Protein AF-A0A4R0NBD7-F1 (afdb_monomer_lite)

Secondary structure (DSSP, 8-state):
-PPPP-----HHHHHHHHHHHHHTT----------HHHHHHH-HHHHHHHHHHHHHHHTT------GGGT--

Organism: NCBI:txid2530454

Structure (mmCIF, N/CA/C/O backbone):
data_AF-A0A4R0NBD7-F1
#
_entry.id   AF-A0A4R0NBD7-F1
#
loop_
_atom_site.group_PDB
_atom_site.id
_atom_site.type_symbol
_atom_site.label_atom_id
_atom_site.label_alt_id
_atom_site.label_comp_id
_atom_site.label_asym_id
_atom_site.label_entity_id
_atom_site.label_seq_id
_atom_site.pdbx_PDB_ins_code
_atom_site.Cartn_x
_atom_site.Cartn_y
_atom_site.Cartn_z
_atom_site.occupancy
_atom_site.B_iso_or_equiv
_atom_site.auth_seq_id
_atom_site.auth_comp_id
_atom_site.auth_asym_id
_atom_site.auth_atom_id
_atom_site.pdbx_PDB_model_num
ATOM 1 N N . MET A 1 1 ? -30.858 3.028 1.263 1.00 48.12 1 MET A N 1
ATOM 2 C CA . MET A 1 1 ? -29.519 2.795 1.849 1.00 48.12 1 MET A CA 1
ATOM 3 C C . MET A 1 1 ? -28.609 3.896 1.344 1.00 48.12 1 MET A C 1
ATOM 5 O O . MET A 1 1 ? -28.444 3.992 0.136 1.00 48.12 1 MET A O 1
ATOM 9 N N . ASN A 1 2 ? -28.082 4.737 2.235 1.00 66.69 2 ASN A N 1
ATOM 10 C CA . ASN A 1 2 ? -27.134 5.789 1.865 1.00 66.69 2 ASN A CA 1
ATOM 11 C C . ASN A 1 2 ? -25.719 5.275 2.138 1.00 66.69 2 ASN A C 1
ATOM 13 O O . ASN A 1 2 ? -25.396 4.966 3.282 1.00 66.69 2 ASN A O 1
ATOM 17 N N . THR A 1 3 ? -24.900 5.16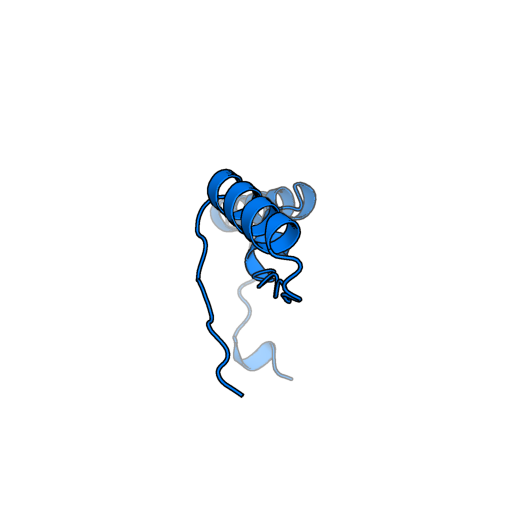9 1.095 1.00 70.62 3 THR A N 1
ATOM 18 C CA . THR A 1 3 ? -23.491 4.770 1.201 1.00 70.62 3 THR A CA 1
ATOM 19 C C . THR A 1 3 ? -22.622 6.019 1.115 1.00 70.62 3 THR A C 1
ATOM 21 O O . THR A 1 3 ? -22.750 6.788 0.164 1.00 70.62 3 THR A O 1
ATOM 24 N N . LEU A 1 4 ? -21.748 6.231 2.102 1.00 71.75 4 LEU A N 1
ATOM 25 C CA . LEU A 1 4 ? -20.776 7.324 2.107 1.00 71.75 4 LEU A CA 1
ATOM 26 C C . LEU A 1 4 ? -19.405 6.789 1.678 1.00 71.75 4 LEU A C 1
ATOM 28 O O . LEU A 1 4 ? -18.820 5.959 2.370 1.00 71.75 4 LEU A O 1
ATOM 32 N N . THR A 1 5 ? -18.884 7.283 0.556 1.00 73.94 5 THR A N 1
ATOM 33 C CA . THR A 1 5 ? -17.548 6.927 0.059 1.00 73.94 5 THR A CA 1
ATOM 34 C C . THR A 1 5 ? -16.555 8.030 0.410 1.00 73.94 5 THR A C 1
ATOM 36 O O . THR A 1 5 ? -16.715 9.171 -0.022 1.00 73.94 5 THR A O 1
ATOM 39 N N . VAL A 1 6 ? -15.509 7.694 1.168 1.00 72.81 6 VAL A N 1
ATOM 40 C CA . VAL A 1 6 ? -14.459 8.638 1.583 1.00 72.81 6 VAL A CA 1
ATOM 41 C C . VAL A 1 6 ? -13.133 8.235 0.943 1.00 72.81 6 VAL A C 1
ATOM 43 O O . VAL A 1 6 ? -12.658 7.121 1.147 1.00 72.81 6 VAL A O 1
ATOM 46 N N . LYS A 1 7 ? -12.517 9.142 0.175 1.00 73.44 7 LYS A N 1
ATOM 47 C CA . LYS A 1 7 ? -11.170 8.940 -0.380 1.00 73.44 7 LYS A CA 1
ATOM 48 C C . LYS A 1 7 ? -10.123 9.369 0.640 1.00 73.44 7 LYS A C 1
ATOM 50 O O . LYS A 1 7 ? -9.955 10.562 0.888 1.00 73.44 7 LYS A O 1
ATOM 55 N N . ILE A 1 8 ? -9.407 8.403 1.203 1.00 73.62 8 ILE A N 1
ATOM 56 C CA . ILE A 1 8 ? -8.345 8.650 2.177 1.00 73.62 8 ILE A CA 1
ATOM 57 C C . ILE A 1 8 ? -6.996 8.570 1.458 1.00 73.62 8 ILE A C 1
ATOM 59 O O . ILE A 1 8 ? -6.691 7.565 0.828 1.00 73.62 8 ILE A O 1
ATOM 63 N N . LYS A 1 9 ? -6.201 9.645 1.523 1.00 71.06 9 LYS A N 1
ATOM 64 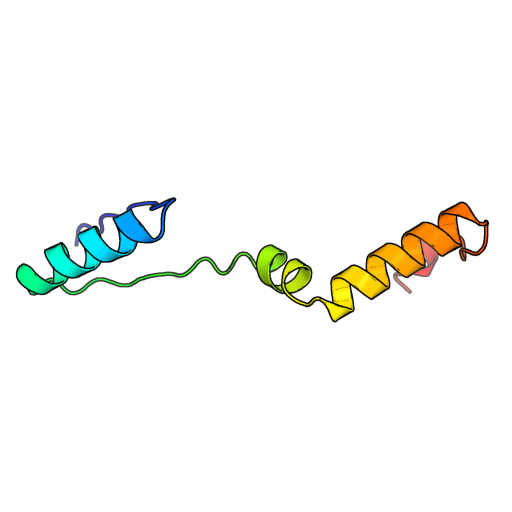C CA . LYS A 1 9 ? -4.884 9.730 0.860 1.00 71.06 9 LYS A CA 1
ATOM 65 C C . LYS A 1 9 ? -3.723 9.225 1.719 1.00 71.06 9 LYS A C 1
ATOM 67 O O . LYS A 1 9 ? -2.648 8.983 1.187 1.00 71.06 9 LYS A O 1
ATOM 72 N N . ASP A 1 10 ? -3.919 9.115 3.031 1.00 77.00 10 ASP A N 1
ATOM 73 C CA . ASP A 1 10 ? -2.846 8.862 3.991 1.00 77.00 10 ASP A CA 1
ATOM 74 C C . ASP A 1 10 ? -3.160 7.668 4.905 1.00 77.00 10 ASP A C 1
ATOM 76 O O . ASP A 1 10 ? -4.260 7.558 5.457 1.00 77.00 10 ASP A O 1
ATOM 80 N N . LYS A 1 11 ? -2.167 6.790 5.102 1.00 71.75 11 LYS A N 1
ATOM 81 C CA . LYS A 1 11 ? -2.303 5.553 5.891 1.00 71.75 11 LYS A CA 1
ATOM 82 C C . LYS A 1 11 ? -2.620 5.807 7.368 1.00 71.75 11 LYS A C 1
ATOM 84 O O . LYS A 1 11 ? -3.268 4.975 8.004 1.00 71.75 11 LYS A O 1
ATOM 89 N N . LYS A 1 12 ? -2.184 6.936 7.936 1.00 74.69 12 LYS A N 1
ATOM 90 C CA . LYS A 1 12 ? -2.507 7.313 9.320 1.00 74.69 12 LYS A CA 1
ATOM 91 C C . LYS A 1 12 ? -3.985 7.672 9.443 1.00 74.69 12 LYS A C 1
ATOM 93 O O . LYS A 1 12 ? -4.660 7.175 10.340 1.00 74.69 12 LYS A O 1
ATOM 98 N N . THR A 1 13 ? -4.487 8.456 8.490 1.00 73.94 13 THR A N 1
ATOM 99 C CA . THR A 1 13 ? -5.902 8.859 8.443 1.00 73.94 13 THR A CA 1
ATOM 100 C C . THR A 1 13 ? -6.807 7.641 8.237 1.00 73.94 13 THR A C 1
ATOM 102 O O . THR A 1 13 ? -7.865 7.542 8.849 1.00 73.94 13 THR A O 1
ATOM 105 N N . GLU A 1 14 ? -6.370 6.659 7.442 1.00 77.56 14 GLU A N 1
ATOM 106 C CA . GLU A 1 14 ? -7.115 5.411 7.239 1.00 77.56 14 GLU A CA 1
ATOM 107 C C . GLU A 1 14 ? -7.279 4.629 8.548 1.00 77.56 14 GLU A C 1
ATOM 109 O O . GLU A 1 14 ? -8.369 4.152 8.860 1.00 77.56 14 GLU A O 1
ATOM 114 N N . LYS A 1 15 ? -6.212 4.536 9.350 1.00 79.00 15 LYS A N 1
ATOM 115 C CA . LYS A 1 15 ? -6.235 3.839 10.640 1.00 79.00 15 LYS A CA 1
ATOM 116 C C . LYS A 1 15 ? -7.138 4.536 11.660 1.00 79.00 15 LYS A C 1
ATOM 118 O O . LYS A 1 15 ? -7.860 3.860 12.391 1.00 79.00 15 LYS A O 1
ATOM 123 N N . GLU A 1 16 ? -7.111 5.864 11.703 1.00 81.19 16 GLU A N 1
ATOM 124 C CA . GLU A 1 16 ? -7.963 6.661 12.594 1.00 81.19 16 GLU A CA 1
ATOM 125 C C . GLU A 1 16 ? -9.446 6.510 12.229 1.00 81.19 16 GLU A C 1
ATOM 127 O O . GLU A 1 16 ? -10.265 6.237 13.105 1.00 81.19 16 GLU A O 1
ATOM 132 N N . VAL A 1 17 ? -9.782 6.573 10.936 1.00 79.06 17 VAL A N 1
ATOM 133 C CA . VAL A 1 17 ? -11.158 6.381 10.449 1.00 79.06 17 VAL A CA 1
ATOM 134 C C . VAL A 1 17 ? -11.652 4.961 10.723 1.00 79.06 17 VAL A C 1
ATOM 136 O O . VAL A 1 17 ? -12.770 4.799 11.201 1.00 79.06 17 VAL A O 1
ATOM 139 N N . LYS A 1 18 ? -10.820 3.936 10.496 1.00 79.62 18 LYS A N 1
ATOM 140 C CA . LYS A 1 18 ? -11.149 2.541 10.839 1.00 79.62 18 LYS A CA 1
ATOM 141 C C . LYS A 1 18 ? -11.445 2.377 12.326 1.00 79.62 18 LYS A C 1
ATOM 143 O O . LYS A 1 18 ? -12.507 1.891 12.682 1.00 79.62 18 LYS A O 1
ATOM 148 N N . THR A 1 19 ? -10.561 2.890 13.183 1.00 83.00 19 THR A N 1
ATOM 149 C CA . THR A 1 19 ? -10.725 2.818 14.645 1.00 83.00 19 THR A CA 1
ATOM 150 C C . THR A 1 19 ? -12.008 3.511 15.106 1.00 83.00 19 THR A C 1
ATOM 152 O O . THR A 1 19 ? -12.705 3.016 15.987 1.00 83.00 19 THR A O 1
ATOM 155 N N . PHE A 1 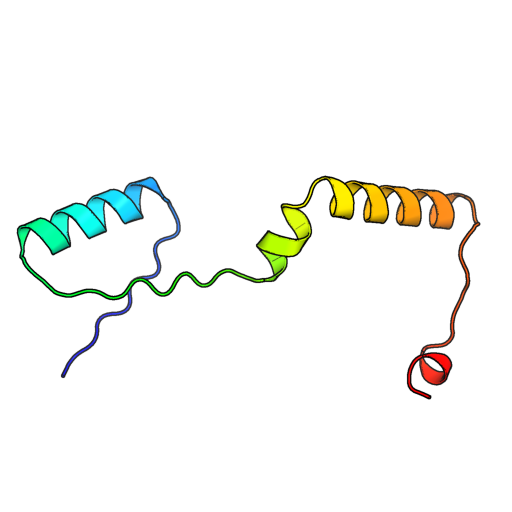20 ? -12.341 4.654 14.503 1.00 82.94 20 PHE A N 1
ATOM 156 C CA . PHE A 1 20 ? -13.567 5.384 14.812 1.00 82.94 20 PHE A CA 1
ATOM 157 C C . PHE A 1 20 ? -14.825 4.627 14.363 1.00 82.94 20 PHE A C 1
ATOM 159 O O . PHE A 1 20 ? -15.799 4.556 15.108 1.00 82.94 20 PHE A O 1
ATOM 166 N N . LEU A 1 21 ? -14.804 4.024 13.172 1.00 82.88 21 LEU A N 1
ATOM 167 C CA . LEU A 1 21 ? -15.914 3.216 12.661 1.00 82.88 21 LEU A CA 1
ATOM 168 C C . LEU A 1 21 ? -16.099 1.914 13.456 1.00 82.88 21 LEU A C 1
ATOM 170 O O . LEU A 1 21 ? -17.238 1.539 13.735 1.00 82.88 21 LEU A O 1
ATOM 174 N N . ASP A 1 22 ? -15.001 1.284 13.879 1.00 80.75 22 ASP A N 1
ATOM 175 C CA . ASP A 1 22 ? -15.000 0.108 14.754 1.00 80.75 22 ASP A CA 1
ATOM 176 C C . ASP A 1 22 ? -15.585 0.439 16.134 1.00 80.75 22 ASP A C 1
ATOM 178 O O . ASP A 1 22 ? -16.418 -0.305 16.649 1.00 80.75 22 ASP A O 1
ATOM 182 N N . ALA A 1 23 ? -15.217 1.587 16.715 1.00 83.69 23 ALA A N 1
ATOM 183 C CA . ALA A 1 23 ? -15.773 2.054 17.988 1.00 83.69 23 ALA A CA 1
ATOM 184 C C . ALA A 1 23 ? -17.286 2.323 17.912 1.00 83.69 23 ALA A C 1
ATOM 186 O O . ALA A 1 23 ? -17.997 2.164 18.903 1.00 83.69 23 ALA A O 1
ATOM 187 N N . LEU A 1 24 ? -17.781 2.709 16.734 1.00 82.62 24 LEU A N 1
ATOM 188 C CA . LEU A 1 24 ? -19.205 2.901 16.463 1.00 82.62 24 LEU A CA 1
ATOM 189 C C . LEU A 1 24 ? -19.927 1.605 16.054 1.00 82.62 24 LEU A C 1
ATOM 191 O O . LEU A 1 24 ? -21.140 1.633 15.846 1.00 82.62 24 LEU A O 1
ATOM 195 N N . GLY A 1 25 ? -19.213 0.480 15.925 1.00 80.50 25 GLY A N 1
ATOM 196 C CA . GLY A 1 25 ? -19.780 -0.808 15.516 1.00 80.50 25 GLY A CA 1
ATOM 197 C C . GLY A 1 25 ? -20.351 -0.809 14.095 1.00 80.50 25 GLY A C 1
ATOM 198 O O . GLY A 1 25 ? -21.227 -1.614 13.777 1.00 80.50 25 GLY A O 1
ATOM 199 N N . LEU A 1 26 ? -19.902 0.112 13.239 1.00 80.25 26 LEU A N 1
ATOM 200 C CA . LEU A 1 26 ? -20.423 0.267 11.886 1.00 80.25 26 LEU A CA 1
ATOM 201 C C . LEU A 1 26 ? -19.697 -0.670 10.924 1.00 80.25 26 LEU A C 1
ATOM 203 O O . LEU A 1 26 ? -18.472 -0.724 10.879 1.00 80.25 26 LEU A O 1
ATOM 207 N N . THR A 1 27 ? -20.454 -1.378 10.089 1.00 75.31 27 THR A N 1
ATOM 208 C CA . THR A 1 27 ? -19.871 -2.198 9.026 1.00 75.31 27 THR A CA 1
ATOM 209 C C . THR A 1 27 ? -19.401 -1.305 7.879 1.00 75.31 27 THR A C 1
ATOM 211 O O . THR A 1 27 ? -20.209 -0.618 7.253 1.00 75.31 27 THR A O 1
ATOM 214 N N . TYR A 1 28 ? -18.108 -1.342 7.563 1.00 74.12 28 TYR A N 1
ATOM 215 C CA . TYR A 1 28 ? -17.528 -0.644 6.416 1.00 74.12 28 TYR A CA 1
ATOM 216 C C . TYR A 1 28 ? -16.774 -1.615 5.502 1.00 74.12 28 TYR A C 1
ATOM 218 O O . TYR A 1 28 ? -16.265 -2.647 5.937 1.00 74.12 28 TYR A O 1
ATOM 226 N N . LYS A 1 29 ? -16.703 -1.284 4.209 1.00 72.38 29 LYS A N 1
ATOM 227 C CA . LYS A 1 29 ? -15.883 -2.000 3.225 1.00 72.38 29 LYS A CA 1
ATOM 228 C C . LYS A 1 29 ? -14.744 -1.096 2.787 1.00 72.38 29 LYS A C 1
ATOM 230 O O . LYS A 1 29 ? -14.974 0.048 2.407 1.00 72.38 29 LYS A O 1
ATOM 235 N N . VAL A 1 30 ? -13.526 -1.620 2.846 1.00 69.69 30 VAL A N 1
ATOM 236 C CA . VAL A 1 30 ? -12.348 -0.958 2.290 1.00 69.69 30 VAL A CA 1
ATOM 237 C C . VAL A 1 30 ? -12.130 -1.542 0.910 1.00 69.69 30 VAL A C 1
ATOM 239 O O . VAL A 1 30 ? -11.664 -2.670 0.775 1.00 69.69 30 VAL A O 1
ATOM 242 N N . GLU A 1 31 ? -12.493 -0.783 -0.113 1.00 63.81 31 GLU A N 1
ATOM 243 C CA . GLU A 1 31 ? -12.017 -1.065 -1.457 1.00 63.81 31 GLU A CA 1
ATOM 244 C C . GLU A 1 31 ? -10.614 -0.477 -1.550 1.00 63.81 31 GLU A C 1
ATOM 246 O O . GLU A 1 31 ? -10.434 0.723 -1.758 1.00 63.81 31 GLU A O 1
ATOM 251 N N . SER A 1 32 ? -9.600 -1.317 -1.327 1.00 56.16 32 SER A N 1
ATOM 252 C CA . SER A 1 32 ? -8.264 -0.990 -1.803 1.00 56.16 32 SER A CA 1
ATOM 253 C C . SER A 1 32 ? -8.366 -0.934 -3.317 1.00 56.16 32 SER A C 1
ATOM 255 O O . SER A 1 32 ? -8.390 -1.966 -3.985 1.00 56.16 32 SER A O 1
ATOM 257 N N . THR A 1 33 ? -8.431 0.278 -3.860 1.00 51.53 33 THR A N 1
ATOM 258 C CA . THR A 1 33 ? -7.955 0.532 -5.213 1.00 51.53 33 THR A CA 1
ATOM 259 C C . THR A 1 33 ? -6.462 0.235 -5.179 1.00 51.53 33 THR A C 1
ATOM 261 O O . THR A 1 33 ? -5.650 1.137 -4.993 1.00 51.53 33 THR A O 1
ATOM 264 N N . ASN A 1 34 ? -6.102 -1.050 -5.231 1.00 46.22 34 ASN A N 1
ATOM 265 C CA . ASN A 1 34 ? -4.784 -1.454 -5.675 1.00 46.22 34 ASN A CA 1
ATOM 266 C C . ASN A 1 34 ? -4.727 -0.941 -7.105 1.00 46.22 34 ASN A C 1
ATOM 268 O O . ASN A 1 34 ? -5.304 -1.528 -8.014 1.00 46.22 34 ASN A O 1
ATOM 272 N N . ASP A 1 35 ? -4.173 0.252 -7.257 1.00 47.88 35 ASP A N 1
ATOM 273 C CA . ASP A 1 35 ? -3.810 0.788 -8.546 1.00 47.88 35 ASP A CA 1
ATOM 274 C C . ASP A 1 35 ? -2.788 -0.219 -9.087 1.00 47.88 35 ASP A C 1
ATOM 276 O O . ASP A 1 35 ? -1.682 -0.318 -8.558 1.00 47.88 35 ASP A O 1
ATOM 280 N N . ASP A 1 36 ? -3.172 -1.072 -10.040 1.00 50.53 36 ASP A N 1
ATOM 281 C CA . ASP A 1 36 ? -2.311 -2.153 -10.555 1.00 50.53 36 ASP A CA 1
ATOM 282 C C . ASP A 1 36 ? -0.951 -1.612 -11.054 1.00 50.53 36 ASP A C 1
ATOM 284 O O . ASP A 1 36 ? 0.058 -2.321 -11.111 1.00 50.53 36 ASP A O 1
ATOM 288 N N . THR A 1 37 ? -0.894 -0.306 -11.318 1.00 52.53 37 THR A N 1
ATOM 289 C CA . THR A 1 37 ? 0.301 0.482 -11.614 1.00 52.53 37 THR A CA 1
ATOM 290 C C . THR A 1 37 ? 1.299 0.586 -10.441 1.00 52.53 37 THR A C 1
ATOM 292 O O . THR A 1 37 ? 2.517 0.582 -10.660 1.00 52.53 37 THR A O 1
ATOM 295 N N . GLU A 1 38 ? 0.837 0.615 -9.184 1.00 50.31 38 GLU A N 1
ATOM 296 C CA . GLU A 1 38 ? 1.694 0.536 -7.985 1.00 50.31 38 GLU A CA 1
ATOM 297 C C . GLU A 1 38 ? 2.330 -0.853 -7.833 1.00 50.31 38 GLU A C 1
ATOM 299 O O . GLU A 1 38 ? 3.471 -0.970 -7.378 1.00 50.31 38 GLU A O 1
ATOM 304 N N . LEU A 1 39 ? 1.650 -1.919 -8.266 1.00 49.78 39 LEU A N 1
ATOM 305 C CA . LEU A 1 39 ? 2.182 -3.282 -8.170 1.00 49.78 39 LEU A CA 1
ATOM 306 C C . LEU A 1 39 ? 3.375 -3.493 -9.118 1.00 49.78 39 LEU A C 1
ATOM 308 O O . LEU A 1 39 ? 4.392 -4.080 -8.737 1.00 49.78 39 LEU A O 1
ATOM 312 N N . ILE A 1 40 ? 3.277 -2.950 -10.337 1.00 52.31 40 ILE A N 1
ATOM 313 C CA . ILE A 1 40 ? 4.331 -3.015 -11.362 1.00 52.31 40 ILE A CA 1
ATOM 314 C C . ILE A 1 40 ? 5.589 -2.259 -10.909 1.00 52.31 40 ILE A C 1
ATOM 316 O O . ILE A 1 40 ? 6.707 -2.728 -11.129 1.00 52.31 40 ILE A O 1
ATOM 320 N N . SER A 1 41 ? 5.421 -1.120 -10.233 1.00 53.00 41 SER A N 1
ATOM 321 C CA . SER A 1 41 ? 6.532 -0.308 -9.716 1.00 53.00 41 SER A CA 1
ATOM 322 C C . SER A 1 41 ? 7.118 -0.822 -8.392 1.00 53.00 41 SER A C 1
ATOM 324 O O . SER A 1 41 ? 8.278 -0.542 -8.084 1.00 53.00 41 SER A O 1
ATOM 326 N N . SER A 1 42 ? 6.374 -1.633 -7.635 1.00 54.72 42 SER A N 1
ATOM 327 C CA . SER A 1 42 ? 6.823 -2.202 -6.354 1.00 54.72 42 SER A CA 1
ATOM 328 C C . SER A 1 42 ? 7.790 -3.383 -6.499 1.00 54.72 42 SER A C 1
ATOM 330 O O . SER A 1 42 ? 8.559 -3.684 -5.579 1.00 54.72 42 SER A O 1
ATOM 332 N N . SER A 1 43 ? 7.805 -4.064 -7.649 1.00 64.25 43 SER A N 1
ATOM 333 C CA . SER A 1 43 ? 8.761 -5.144 -7.894 1.00 64.25 43 SER A CA 1
ATOM 334 C C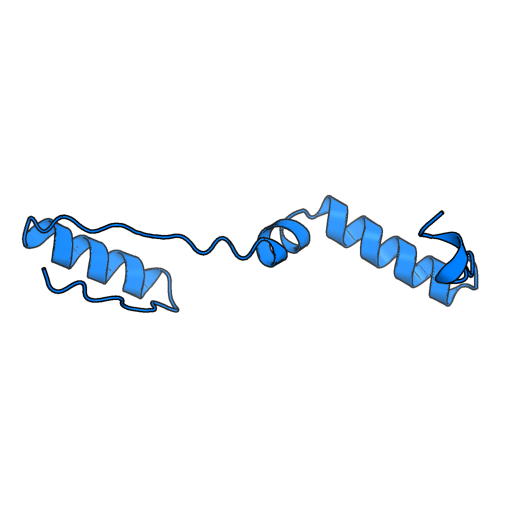 . SER A 1 43 ? 10.126 -4.572 -8.276 1.00 64.25 43 SER A C 1
ATOM 336 O O . SER A 1 43 ? 10.365 -4.176 -9.417 1.00 64.25 43 SER A O 1
ATOM 338 N N . LYS A 1 44 ? 11.076 -4.583 -7.330 1.00 64.00 44 LYS A N 1
ATOM 339 C CA . LYS A 1 44 ? 12.480 -4.181 -7.569 1.00 64.00 44 LYS A CA 1
ATOM 340 C C . LYS A 1 44 ? 13.112 -4.881 -8.781 1.00 64.00 44 LYS A C 1
ATOM 342 O O . LYS A 1 44 ? 14.030 -4.332 -9.384 1.00 64.00 44 LYS A O 1
ATOM 347 N N . ALA A 1 45 ? 12.652 -6.086 -9.121 1.00 68.19 45 ALA A N 1
ATOM 348 C CA . ALA A 1 45 ? 13.092 -6.802 -10.314 1.00 68.19 45 ALA A CA 1
ATOM 349 C C . ALA A 1 45 ? 12.587 -6.121 -11.597 1.00 68.19 45 ALA A C 1
ATOM 351 O O . ALA A 1 45 ? 13.374 -5.881 -12.508 1.00 68.19 45 ALA A O 1
ATOM 352 N N . MET A 1 46 ? 11.311 -5.731 -11.638 1.00 66.25 46 MET A N 1
ATOM 353 C CA . MET A 1 46 ? 10.698 -5.060 -12.788 1.00 66.25 46 MET A CA 1
ATOM 354 C C . MET A 1 46 ? 11.317 -3.681 -13.046 1.00 66.25 46 MET A C 1
ATOM 356 O O . MET A 1 46 ? 11.645 -3.355 -14.185 1.00 66.25 46 MET A O 1
ATOM 360 N N . VAL A 1 47 ? 11.577 -2.909 -11.984 1.00 72.19 47 VAL A N 1
ATOM 361 C CA . VAL A 1 47 ? 12.277 -1.614 -12.083 1.00 72.19 47 VAL A CA 1
ATOM 362 C C . VAL A 1 47 ? 13.669 -1.787 -12.697 1.00 72.19 47 VAL A C 1
ATOM 364 O O . VAL A 1 47 ? 14.033 -1.056 -13.614 1.00 72.19 47 VAL A O 1
ATOM 367 N N . LYS A 1 48 ? 14.426 -2.808 -12.269 1.00 76.06 48 LYS A N 1
ATOM 368 C CA . LYS A 1 48 ? 15.741 -3.117 -12.853 1.00 76.06 48 LYS A CA 1
ATOM 369 C C . LYS A 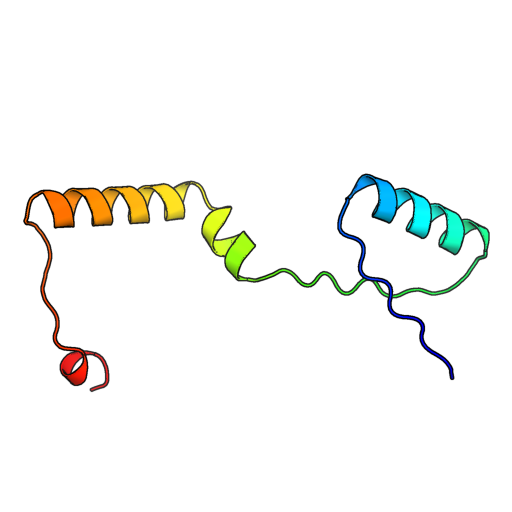1 48 ? 15.657 -3.503 -14.329 1.00 76.06 48 LYS A C 1
ATOM 371 O O . LYS A 1 48 ? 16.529 -3.103 -15.095 1.00 76.06 48 LYS A O 1
ATOM 376 N N . HIS A 1 49 ? 14.639 -4.263 -14.730 1.00 75.94 49 HIS A N 1
ATOM 377 C CA . HIS A 1 49 ? 14.439 -4.625 -16.135 1.00 75.94 49 HIS A CA 1
ATOM 378 C C . HIS A 1 49 ? 14.115 -3.403 -17.001 1.00 75.94 49 HIS A C 1
ATOM 380 O O . HIS A 1 49 ? 14.676 -3.266 -18.087 1.00 75.94 49 HIS A O 1
ATOM 386 N N . LEU A 1 50 ? 13.284 -2.483 -16.503 1.00 75.88 50 LEU A N 1
ATOM 387 C CA . LEU A 1 50 ? 12.967 -1.228 -17.191 1.00 75.88 50 LEU A CA 1
ATOM 388 C C . LEU A 1 50 ? 14.191 -0.312 -17.317 1.00 75.88 50 LEU A C 1
ATOM 390 O O . LEU A 1 50 ? 14.456 0.215 -18.399 1.00 75.88 50 LEU A O 1
ATOM 394 N N . ASP A 1 51 ? 14.976 -0.161 -16.248 1.00 80.06 51 ASP A N 1
ATOM 395 C CA . ASP A 1 51 ? 16.211 0.630 -16.282 1.00 80.06 51 ASP A CA 1
ATOM 396 C C . ASP A 1 51 ? 17.266 0.018 -17.212 1.00 80.06 51 ASP A C 1
ATOM 398 O O . ASP A 1 51 ? 17.972 0.744 -17.919 1.00 80.06 51 ASP A O 1
ATOM 402 N N . ALA A 1 52 ? 17.370 -1.314 -17.251 1.00 80.31 52 ALA A N 1
ATOM 403 C CA . ALA A 1 52 ? 18.245 -2.012 -18.185 1.00 80.31 52 ALA A CA 1
ATOM 404 C C . ALA A 1 52 ? 17.817 -1.757 -19.637 1.00 80.31 52 ALA A C 1
ATOM 406 O O . ALA A 1 52 ? 18.638 -1.291 -20.427 1.00 80.31 52 ALA A O 1
ATOM 407 N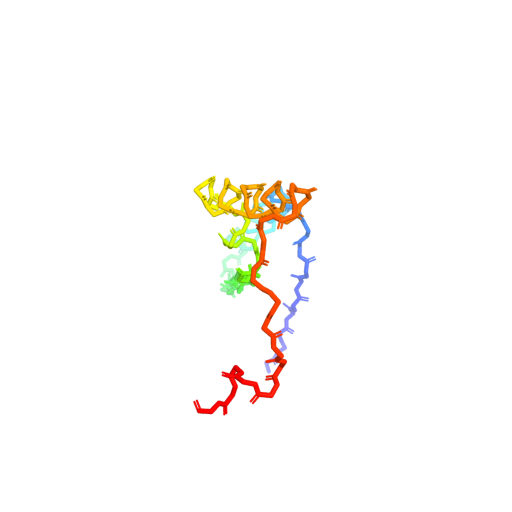 N . ALA A 1 53 ? 16.534 -1.950 -19.961 1.00 77.69 53 ALA A N 1
ATOM 408 C CA . ALA A 1 53 ? 15.996 -1.716 -21.301 1.00 77.69 53 ALA A CA 1
ATOM 409 C C . ALA A 1 53 ? 16.210 -0.265 -21.768 1.00 77.69 53 ALA A C 1
ATOM 411 O O . ALA A 1 53 ? 16.684 -0.026 -22.878 1.00 77.69 53 ALA A O 1
ATOM 412 N N . LYS A 1 54 ? 15.969 0.715 -20.889 1.00 79.44 54 LYS A N 1
ATOM 413 C CA . LYS A 1 54 ? 16.202 2.141 -21.169 1.00 79.44 54 LYS A CA 1
ATOM 414 C C . LYS A 1 54 ? 17.677 2.459 -21.435 1.00 79.44 54 LYS A C 1
ATOM 416 O O . LYS A 1 54 ? 18.003 3.306 -22.269 1.00 79.44 54 LYS A O 1
ATOM 421 N N . ASN A 1 55 ? 18.586 1.804 -20.717 1.00 80.75 55 ASN A N 1
ATOM 422 C CA . ASN A 1 55 ? 20.024 1.967 -20.924 1.00 80.75 55 ASN A CA 1
ATOM 423 C C . ASN A 1 55 ? 20.514 1.284 -22.207 1.00 80.75 55 ASN A C 1
ATOM 425 O O . ASN A 1 55 ? 21.441 1.793 -22.838 1.00 80.75 55 ASN A O 1
ATOM 429 N N . GLU A 1 56 ? 19.919 0.161 -22.604 1.00 79.19 56 GLU A N 1
ATOM 430 C CA . GLU A 1 56 ? 20.223 -0.503 -23.874 1.00 79.19 56 GLU A CA 1
ATOM 431 C C . GLU A 1 56 ? 19.724 0.314 -25.069 1.00 79.19 56 GLU A C 1
ATOM 433 O O . GLU A 1 56 ? 20.501 0.560 -25.994 1.00 79.19 56 GLU A O 1
ATOM 438 N N . GLU A 1 57 ? 18.512 0.872 -24.990 1.00 77.38 57 GLU A N 1
ATOM 439 C CA . GLU A 1 57 ? 17.983 1.806 -25.989 1.00 77.38 57 GLU A CA 1
ATOM 440 C C . GLU A 1 57 ? 18.903 3.028 -26.158 1.00 77.38 57 GLU A C 1
ATOM 442 O O . GLU A 1 57 ? 19.292 3.369 -27.276 1.00 77.38 57 GLU A O 1
ATOM 447 N N . ARG A 1 58 ? 19.355 3.635 -25.048 1.00 74.19 58 ARG A N 1
ATOM 448 C CA . ARG A 1 58 ? 20.328 4.748 -25.063 1.00 74.19 58 ARG A CA 1
ATOM 449 C C . ARG A 1 58 ? 21.668 4.390 -25.698 1.00 74.19 58 ARG A C 1
ATOM 451 O O . ARG A 1 58 ? 22.327 5.263 -26.254 1.00 74.19 58 ARG A O 1
ATOM 458 N N . LYS A 1 59 ? 22.080 3.126 -25.612 1.00 81.38 59 LYS A N 1
ATOM 459 C CA . LYS A 1 59 ? 23.297 2.604 -26.251 1.00 81.38 59 LYS A CA 1
ATOM 460 C C . LYS A 1 59 ? 23.067 2.199 -27.713 1.00 81.38 59 LYS A C 1
ATOM 462 O O . LYS A 1 59 ? 23.969 1.631 -28.324 1.00 81.38 59 LYS A O 1
ATOM 467 N N . GLY A 1 60 ? 21.880 2.456 -28.268 1.00 75.44 60 GLY A N 1
ATOM 468 C CA . GLY A 1 60 ? 21.499 2.065 -29.626 1.00 75.44 60 GLY A CA 1
ATOM 469 C C . GLY A 1 60 ? 21.214 0.568 -29.782 1.00 75.44 60 GLY A C 1
ATOM 470 O O . GLY A 1 60 ? 21.051 0.093 -30.903 1.00 75.44 60 GLY A O 1
ATOM 471 N N . LYS A 1 61 ? 21.148 -0.183 -28.677 1.00 67.81 61 LYS A N 1
ATOM 472 C CA . LYS A 1 61 ? 20.770 -1.598 -28.642 1.00 67.81 61 LYS A CA 1
ATOM 473 C C . LYS A 1 61 ? 19.281 -1.695 -28.324 1.00 67.81 61 LYS A C 1
ATOM 475 O O . LYS A 1 61 ? 18.888 -1.896 -27.185 1.00 67.81 61 LYS A O 1
ATOM 480 N N . GLY A 1 62 ? 18.450 -1.509 -29.339 1.00 68.88 62 GLY A N 1
ATOM 481 C CA . GLY A 1 62 ? 17.005 -1.670 -29.229 1.00 68.88 62 GLY A CA 1
ATOM 482 C C . GLY A 1 62 ? 16.426 -2.102 -30.566 1.00 68.88 62 GLY A C 1
ATOM 483 O O . GLY A 1 62 ? 16.841 -1.614 -31.618 1.00 68.88 62 GLY A O 1
ATOM 484 N N . THR A 1 63 ? 15.475 -3.029 -30.537 1.00 73.38 63 THR A N 1
ATOM 485 C CA . THR A 1 63 ? 14.764 -3.442 -31.747 1.00 73.38 63 THR A CA 1
ATOM 486 C C . THR A 1 63 ? 13.634 -2.455 -31.999 1.00 73.38 63 THR A C 1
ATOM 488 O O . THR A 1 63 ? 12.694 -2.367 -31.212 1.00 73.38 63 THR A O 1
ATOM 491 N N . LYS A 1 64 ? 13.708 -1.705 -33.102 1.00 71.75 64 LYS A N 1
ATOM 492 C CA . LYS A 1 64 ? 12.567 -0.915 -33.574 1.00 71.75 64 LYS A CA 1
ATOM 493 C C . LYS A 1 64 ? 11.539 -1.871 -34.161 1.00 71.75 64 LYS A C 1
ATOM 495 O O . LYS A 1 64 ? 11.762 -2.434 -35.228 1.00 71.75 64 LYS A O 1
ATOM 500 N N . VAL A 1 65 ? 10.429 -2.044 -33.460 1.00 75.00 65 VAL A N 1
ATOM 501 C CA . VAL A 1 65 ? 9.284 -2.816 -33.946 1.00 75.00 65 VAL A CA 1
ATOM 502 C C . VAL A 1 65 ? 8.235 -1.827 -34.437 1.00 75.00 65 VAL A C 1
ATOM 504 O O . VAL A 1 65 ? 7.977 -0.815 -33.781 1.00 75.00 65 VAL A O 1
ATOM 507 N N . ARG A 1 66 ? 7.648 -2.076 -35.609 1.00 75.25 66 ARG A N 1
ATOM 508 C CA . ARG A 1 66 ? 6.498 -1.291 -36.064 1.00 75.25 66 ARG A CA 1
ATOM 509 C C . ARG A 1 66 ? 5.270 -1.720 -35.276 1.00 75.25 66 ARG A C 1
ATOM 511 O O . ARG A 1 66 ? 5.065 -2.907 -35.060 1.00 75.25 66 ARG A O 1
ATOM 518 N N . LEU A 1 67 ? 4.432 -0.758 -34.900 1.00 73.06 67 LEU A N 1
ATOM 519 C CA . LEU A 1 67 ? 3.179 -1.023 -34.183 1.00 73.06 67 LEU A CA 1
ATOM 520 C C . LEU A 1 67 ? 2.295 -2.040 -34.923 1.00 73.06 67 LEU A C 1
ATOM 522 O O . LEU A 1 67 ? 1.713 -2.912 -34.288 1.00 73.06 67 LEU A O 1
ATOM 526 N N . ASP A 1 68 ? 2.279 -1.988 -36.257 1.00 83.44 68 ASP A N 1
ATOM 527 C CA . ASP A 1 68 ? 1.514 -2.905 -37.113 1.00 83.44 68 ASP A CA 1
ATOM 528 C C . ASP A 1 68 ? 1.989 -4.371 -37.046 1.00 83.44 68 ASP A C 1
ATOM 530 O O . ASP A 1 68 ? 1.244 -5.277 -37.411 1.00 83.44 68 ASP A O 1
ATOM 534 N N . ASP A 1 69 ? 3.224 -4.618 -36.596 1.00 79.12 69 ASP A N 1
ATOM 535 C CA . ASP A 1 69 ? 3.791 -5.966 -36.469 1.00 79.12 69 ASP A CA 1
ATOM 536 C C . ASP A 1 69 ? 3.538 -6.587 -35.083 1.00 79.12 69 ASP A C 1
ATOM 538 O O . ASP A 1 69 ? 3.792 -7.773 -34.894 1.00 79.12 69 ASP A O 1
ATOM 542 N N . ILE A 1 70 ? 3.026 -5.813 -34.117 1.00 79.00 70 ILE A N 1
ATOM 543 C CA . ILE A 1 70 ? 2.757 -6.269 -32.739 1.00 79.00 70 ILE A CA 1
ATOM 544 C C . ILE A 1 70 ? 1.379 -6.944 -32.623 1.00 79.00 70 ILE A C 1
ATOM 546 O O . ILE A 1 70 ? 1.182 -7.793 -31.760 1.00 79.00 70 ILE A O 1
ATOM 550 N N . TRP A 1 71 ? 0.432 -6.583 -33.492 1.00 71.94 71 TRP A N 1
ATOM 551 C CA . TRP A 1 71 ? -0.976 -7.001 -33.409 1.00 71.94 71 TRP A CA 1
ATOM 552 C C . TRP A 1 71 ? -1.376 -8.094 -34.421 1.00 71.94 71 TRP A C 1
ATOM 554 O O . TRP A 1 71 ? -2.558 -8.207 -34.743 1.00 71.94 71 TRP A O 1
ATOM 564 N N . LYS A 1 72 ? -0.419 -8.865 -34.953 1.00 56.78 72 LYS A N 1
ATOM 565 C CA . LYS A 1 72 ? -0.691 -9.995 -35.864 1.00 56.78 72 LYS A CA 1
ATOM 566 C C . LYS A 1 72 ? -0.975 -11.299 -35.132 1.00 56.78 72 LYS A C 1
ATOM 568 O O . LYS A 1 72 ? -0.315 -11.547 -34.100 1.00 56.78 72 LYS A O 1
#

Radius of gyration: 21.75 Å; chains: 1; bounding box: 53×20×55 Å

Sequence (72 aa):
MNTLTVKIKDKKTEKEVKTFLDALGLTYKVESTNDDTELISSSKAMVKHLDAAKNEERKGKGTKVRLDDIWK

Foldseek 3Di:
DDDDDDDDPDPVVVVVVVVVCVVVVHDDDDDPPPVVVVVCVPPPVNVVVVVVQVVCVVVVNDDDDDPVNVPD

pLDDT: mean 71.07, std 10.38, range [46.22, 83.69]